Protein AF-A0A9D6KYY0-F1 (afdb_monomer)

Radius of gyration: 18.97 Å; Cα contacts (8 Å, |Δi|>4): 46; chains: 1; bounding box: 43×29×61 Å

pLDDT: mean 94.99, std 7.79, range [42.78, 98.38]

Sequence (94 aa):
MADVRTLFVSKLYQATLADTAALNRDLAKACRAIAADDKAGQRWSREQGYPGYTSYASLNDLPMRDPAFAALKRDLDKHAAAFAKTLHLELGGK

Solvent-accessible surface area (backbone atoms only — not comparable to full-atom values): 6064 Å² total; per-residue (Å²): 134,91,83,88,82,91,71,92,77,85,85,83,90,84,82,82,79,77,90,41,73,64,53,53,53,48,39,58,51,48,54,53,50,51,63,70,67,39,60,63,16,50,49,48,18,61,75,69,66,45,94,66,78,54,51,80,90,58,57,93,51,59,49,79,75,36,69,48,47,35,51,51,47,59,52,50,53,53,52,50,54,54,48,37,59,75,68,68,57,87,79,75,85,134

Foldseek 3Di:
DDDDDDPDDDDDDDDDDPPCPVLVVQVVVLVVVCQVPQPVQVVVCVVVVPDHTDCVVPDDQVVVVGVSVVVVVVSVVVSVVVVCVVVVPPPDDD

Nearest PDB structures (foldseek):
  6jqa-assembly1_C  TM=2.544E-01  e=6.059E+00  Onion yellows phytoplasma OY-W

Mean predicted aligned error: 4.08 Å

Structure (mmCIF, N/CA/C/O backbone):
data_AF-A0A9D6KYY0-F1
#
_entry.id   AF-A0A9D6KYY0-F1
#
loop_
_atom_site.group_PDB
_atom_site.id
_atom_site.type_symbol
_atom_site.label_atom_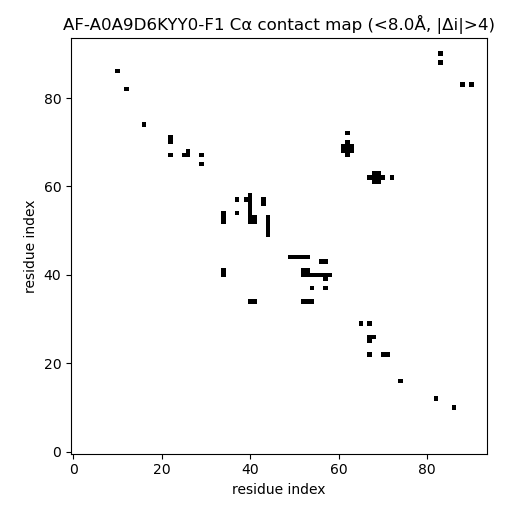id
_atom_site.label_alt_id
_atom_site.label_comp_id
_atom_site.label_asym_id
_atom_site.label_entity_id
_atom_site.label_seq_id
_atom_site.pdbx_PDB_ins_code
_atom_site.Cartn_x
_atom_site.Cartn_y
_atom_site.Cartn_z
_atom_site.occupancy
_atom_site.B_iso_or_equiv
_atom_site.auth_seq_id
_atom_site.auth_comp_id
_atom_site.auth_asym_id
_atom_site.auth_atom_id
_atom_site.pdbx_PDB_model_num
ATOM 1 N N . MET A 1 1 ? -11.084 -6.178 47.249 1.00 63.91 1 MET A N 1
ATOM 2 C CA . MET A 1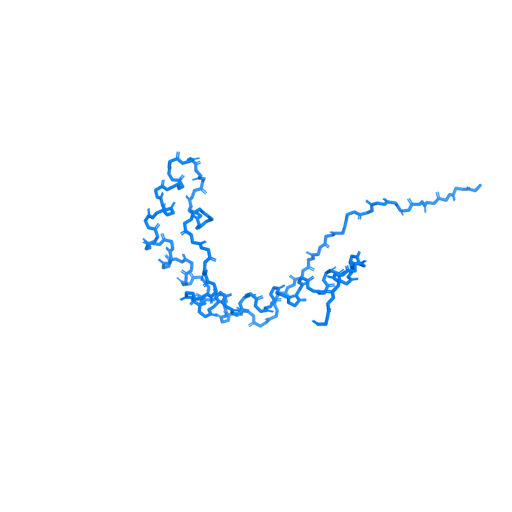 1 ? -11.347 -6.948 46.012 1.00 63.91 1 MET A CA 1
ATOM 3 C C . MET A 1 1 ? -10.417 -6.410 44.942 1.00 63.91 1 MET A C 1
ATOM 5 O O . MET A 1 1 ? -10.253 -5.198 44.888 1.00 63.91 1 MET A O 1
ATOM 9 N N . ALA A 1 2 ? -9.752 -7.275 44.179 1.00 76.50 2 ALA A N 1
ATOM 10 C CA . ALA A 1 2 ? -8.903 -6.840 43.072 1.00 76.50 2 ALA A CA 1
ATOM 11 C C . ALA A 1 2 ? -9.765 -6.619 41.818 1.00 76.50 2 ALA A C 1
ATOM 13 O O . ALA A 1 2 ? -10.679 -7.403 41.573 1.00 76.50 2 ALA A O 1
ATOM 14 N N . ASP A 1 3 ? -9.470 -5.564 41.061 1.00 89.69 3 ASP A N 1
ATOM 15 C CA . ASP A 1 3 ? -10.123 -5.216 39.795 1.00 89.69 3 ASP A CA 1
ATOM 16 C C . ASP A 1 3 ? -9.055 -4.940 38.726 1.00 89.69 3 ASP A C 1
ATOM 18 O O . ASP A 1 3 ? -7.950 -4.492 39.048 1.00 89.69 3 ASP A O 1
ATOM 22 N N . VAL A 1 4 ? -9.374 -5.218 37.461 1.00 91.31 4 VAL A N 1
ATOM 23 C CA . VAL A 1 4 ? -8.461 -5.041 36.324 1.00 91.31 4 VAL A CA 1
ATOM 24 C C . VAL A 1 4 ? -8.982 -3.919 35.439 1.00 91.31 4 VAL A C 1
ATOM 26 O O . VAL A 1 4 ? -10.065 -4.015 34.867 1.00 91.31 4 VAL A O 1
ATOM 29 N N . ARG A 1 5 ? -8.175 -2.865 35.263 1.00 94.56 5 ARG A N 1
ATOM 30 C CA . ARG A 1 5 ? -8.513 -1.731 34.395 1.00 94.56 5 ARG A CA 1
ATOM 31 C C . ARG A 1 5 ? -7.687 -1.736 33.120 1.00 94.56 5 ARG A C 1
ATOM 33 O O . ARG A 1 5 ? -6.463 -1.778 33.160 1.00 94.56 5 ARG A O 1
ATOM 40 N N . THR A 1 6 ? -8.379 -1.638 31.991 1.00 95.19 6 THR A N 1
ATOM 41 C CA . THR A 1 6 ? -7.766 -1.492 30.669 1.00 95.19 6 THR A CA 1
ATOM 42 C C . THR A 1 6 ? -7.726 -0.015 30.310 1.00 95.19 6 THR A C 1
ATOM 44 O O . THR A 1 6 ? -8.771 0.606 30.135 1.00 95.19 6 THR A O 1
ATOM 47 N N . LEU A 1 7 ? -6.527 0.557 30.219 1.00 96.00 7 LEU A N 1
ATOM 48 C CA . LEU A 1 7 ? -6.320 1.982 29.966 1.00 96.00 7 LEU A CA 1
ATOM 49 C C . LEU A 1 7 ? -5.357 2.164 28.788 1.00 96.00 7 LEU A C 1
ATOM 51 O O . LEU A 1 7 ? -4.381 1.429 28.675 1.00 96.00 7 LEU A O 1
ATOM 55 N N . PHE A 1 8 ? -5.644 3.145 27.927 1.00 95.94 8 PHE A N 1
ATOM 56 C CA . PHE A 1 8 ? -4.762 3.605 26.840 1.00 95.94 8 PHE A CA 1
ATOM 57 C C . PHE A 1 8 ? -4.266 2.507 25.882 1.00 95.94 8 PHE A C 1
ATOM 59 O O . PHE A 1 8 ? -3.102 2.478 25.490 1.00 95.94 8 PHE A O 1
ATOM 66 N N . VAL A 1 9 ? -5.152 1.589 25.489 1.00 97.00 9 VAL A N 1
ATOM 67 C CA . VAL A 1 9 ? -4.789 0.485 24.590 1.00 97.00 9 VAL A CA 1
ATOM 68 C C . VAL A 1 9 ? -4.440 0.964 23.184 1.00 97.00 9 VAL A C 1
ATOM 70 O O . VAL A 1 9 ? -5.199 1.697 22.551 1.00 97.00 9 VAL A O 1
ATOM 73 N N . SER A 1 10 ? -3.332 0.459 22.649 1.00 97.69 10 SER A N 1
ATOM 74 C CA . SER A 1 10 ? -3.040 0.527 21.218 1.00 97.69 10 SER A CA 1
ATOM 75 C C . SER A 1 10 ? -3.772 -0.604 20.502 1.00 97.69 10 SER A C 1
ATOM 77 O O . SER A 1 10 ? -3.537 -1.779 20.778 1.00 97.69 10 SER A O 1
ATOM 79 N N . LYS A 1 11 ? -4.678 -0.264 19.582 1.00 97.56 11 LYS A N 1
ATOM 80 C CA . LYS A 1 11 ? -5.358 -1.260 18.746 1.00 97.56 11 LYS A CA 1
ATOM 81 C C . LYS A 1 11 ? -4.515 -1.542 17.501 1.00 97.56 11 LYS A C 1
ATOM 83 O O . LYS A 1 11 ? -4.034 -0.609 16.866 1.00 97.56 11 LYS A O 1
ATOM 88 N N . LEU A 1 12 ? -4.389 -2.814 17.133 1.00 98.00 12 LEU A N 1
ATOM 89 C CA . LEU A 1 12 ? -3.801 -3.250 15.867 1.00 98.00 12 LEU A CA 1
ATOM 90 C C . LEU A 1 12 ? -4.919 -3.753 14.947 1.00 98.00 12 LEU A C 1
ATOM 92 O O . LEU A 1 12 ? -5.665 -4.655 15.324 1.00 98.00 12 LEU A O 1
ATOM 96 N N . TYR A 1 13 ? -5.039 -3.169 13.754 1.00 97.94 13 TYR A N 1
ATOM 97 C CA . TYR A 1 13 ? -5.968 -3.632 12.725 1.00 97.94 13 TYR A CA 1
ATOM 98 C C . TYR A 1 13 ? -5.274 -4.632 11.805 1.00 97.94 13 TYR A C 1
ATOM 100 O O . TYR A 1 13 ? -4.297 -4.290 11.142 1.00 97.94 13 TYR A O 1
ATOM 108 N N . GLN A 1 14 ? -5.794 -5.854 11.741 1.00 98.00 14 GLN A N 1
ATOM 109 C CA . GLN A 1 14 ? -5.305 -6.895 10.845 1.00 98.00 14 GLN A CA 1
ATOM 110 C C . GLN A 1 14 ? -6.495 -7.525 10.125 1.00 98.00 14 GLN A C 1
ATOM 112 O O . GLN A 1 14 ? -7.408 -8.048 10.761 1.00 98.00 14 GLN A O 1
ATOM 117 N N . ALA A 1 15 ? -6.485 -7.463 8.796 1.00 96.38 15 ALA A N 1
ATOM 118 C CA . ALA A 1 15 ? -7.538 -8.008 7.952 1.00 96.38 15 ALA A CA 1
ATOM 119 C C . ALA A 1 15 ? -6.960 -8.503 6.624 1.00 96.38 15 ALA A C 1
ATOM 121 O O . ALA A 1 15 ? -5.926 -8.020 6.161 1.00 96.38 15 ALA A O 1
ATOM 122 N N . THR A 1 16 ? -7.653 -9.455 6.006 1.00 95.38 16 THR A N 1
ATOM 123 C CA . THR A 1 16 ? -7.350 -9.926 4.654 1.00 95.38 16 THR A CA 1
ATOM 124 C C . THR A 1 16 ? -8.176 -9.141 3.643 1.00 95.38 16 THR A C 1
ATOM 126 O O . THR A 1 16 ? -9.376 -8.955 3.833 1.00 95.38 16 THR A O 1
ATOM 129 N N . LEU A 1 17 ? -7.544 -8.714 2.550 1.00 94.50 17 LEU A N 1
ATOM 130 C CA . LEU A 1 17 ? -8.252 -8.186 1.389 1.00 94.50 17 LEU A CA 1
ATOM 131 C C . LEU A 1 17 ? -8.854 -9.358 0.593 1.00 94.50 17 LEU A C 1
ATOM 133 O O . LEU A 1 17 ? -8.116 -10.239 0.136 1.00 94.50 17 LEU A O 1
ATOM 137 N N . ALA A 1 18 ? -10.179 -9.381 0.447 1.00 89.00 18 ALA A N 1
ATOM 138 C CA . ALA A 1 18 ? -10.898 -10.428 -0.281 1.00 89.00 18 ALA A CA 1
ATOM 139 C C . ALA A 1 18 ? -10.676 -10.332 -1.803 1.00 89.00 18 ALA A C 1
ATOM 141 O O . ALA A 1 18 ? -10.426 -9.252 -2.330 1.00 89.00 18 ALA A O 1
ATOM 142 N N . ASP A 1 19 ? -10.758 -11.469 -2.501 1.00 91.06 19 ASP A N 1
ATOM 143 C CA . ASP A 1 19 ? -10.742 -11.566 -3.973 1.00 91.06 19 ASP A CA 1
ATOM 144 C C . ASP A 1 19 ? -9.544 -10.895 -4.681 1.00 91.06 19 ASP A C 1
ATOM 146 O O . ASP A 1 19 ? -9.610 -10.475 -5.836 1.00 91.06 19 ASP A O 1
ATOM 150 N N . THR A 1 20 ? -8.387 -10.850 -4.016 1.00 93.88 20 THR A N 1
ATOM 151 C CA . THR A 1 20 ? -7.198 -10.128 -4.502 1.00 93.88 20 THR A CA 1
ATOM 152 C C . THR A 1 20 ? -6.313 -10.902 -5.473 1.00 93.88 20 THR A C 1
ATOM 154 O O . THR A 1 20 ? -5.287 -10.383 -5.895 1.00 93.88 20 THR A O 1
ATOM 157 N N . ALA A 1 21 ? -6.657 -12.127 -5.878 1.00 96.44 21 ALA A N 1
ATOM 158 C CA . ALA A 1 21 ? -5.757 -12.948 -6.695 1.00 96.44 21 ALA A CA 1
ATOM 159 C C . ALA A 1 21 ? -5.377 -12.284 -8.034 1.00 96.44 21 ALA A C 1
ATOM 161 O O . ALA A 1 21 ? -4.212 -12.314 -8.427 1.00 96.44 21 ALA A O 1
ATOM 162 N N . ALA A 1 22 ? -6.344 -11.671 -8.727 1.00 96.62 22 ALA A N 1
ATOM 163 C CA . ALA A 1 22 ? -6.077 -10.912 -9.949 1.00 96.62 22 ALA A CA 1
ATOM 164 C C . ALA A 1 22 ? -5.316 -9.614 -9.646 1.00 96.62 22 ALA A C 1
ATOM 166 O O . ALA A 1 22 ? -4.254 -9.383 -10.220 1.00 96.62 22 ALA A O 1
ATOM 167 N N . LEU A 1 23 ? -5.797 -8.849 -8.662 1.00 97.12 23 LEU A N 1
ATOM 168 C CA . LEU A 1 23 ? -5.185 -7.593 -8.234 1.00 97.12 23 LEU A CA 1
ATOM 169 C C . LEU A 1 23 ? -3.710 -7.766 -7.837 1.00 97.12 23 LEU A C 1
ATOM 171 O O . LEU A 1 23 ? -2.870 -6.971 -8.237 1.00 97.12 23 LEU A O 1
ATOM 175 N N . ASN A 1 24 ? -3.365 -8.831 -7.113 1.00 97.94 24 ASN A N 1
ATOM 176 C CA . ASN A 1 24 ? -1.996 -9.129 -6.697 1.00 97.94 24 ASN A CA 1
ATOM 177 C C . ASN A 1 24 ? -1.080 -9.421 -7.887 1.00 97.94 24 ASN A C 1
ATOM 179 O O . ASN A 1 24 ? 0.084 -9.024 -7.862 1.00 97.94 24 ASN A O 1
ATOM 183 N N . ARG A 1 25 ? -1.575 -10.096 -8.934 1.00 98.31 25 ARG A N 1
ATOM 184 C CA . ARG A 1 25 ? -0.786 -10.309 -10.159 1.00 98.31 25 ARG A CA 1
ATOM 185 C C . ARG A 1 25 ? -0.507 -8.985 -10.860 1.00 98.31 25 ARG A C 1
ATOM 187 O O . ARG A 1 25 ? 0.637 -8.742 -11.245 1.00 98.31 25 ARG A O 1
ATOM 194 N N . ASP A 1 26 ? -1.522 -8.135 -10.971 1.00 98.12 26 ASP A N 1
ATOM 195 C CA . ASP A 1 26 ? -1.405 -6.839 -11.637 1.00 98.12 26 ASP A CA 1
ATOM 196 C C . ASP A 1 26 ? -0.491 -5.892 -10.846 1.00 98.12 26 ASP A C 1
ATOM 198 O O . ASP A 1 26 ? 0.449 -5.339 -11.413 1.00 98.12 26 ASP A O 1
ATOM 202 N N . LEU A 1 27 ? -0.652 -5.817 -9.520 1.00 98.25 27 LEU A N 1
ATOM 203 C CA . LEU A 1 27 ? 0.247 -5.083 -8.624 1.00 98.25 27 LEU A CA 1
ATOM 204 C C . LEU A 1 27 ? 1.685 -5.598 -8.720 1.00 98.25 27 LEU A C 1
ATOM 206 O O . LEU A 1 27 ? 2.617 -4.811 -8.835 1.00 98.25 27 LEU A O 1
ATOM 210 N N . ALA A 1 28 ? 1.899 -6.916 -8.717 1.00 98.38 28 ALA A N 1
ATOM 211 C CA . ALA A 1 28 ? 3.242 -7.479 -8.807 1.00 98.38 28 ALA A CA 1
ATOM 212 C C . ALA A 1 28 ? 3.922 -7.161 -10.152 1.00 98.38 28 ALA A C 1
ATOM 214 O O . ALA A 1 28 ? 5.151 -7.032 -10.204 1.00 98.38 28 ALA A O 1
ATOM 215 N N . LYS A 1 29 ? 3.150 -7.038 -11.238 1.00 98.31 29 LYS A N 1
ATOM 216 C CA . LYS A 1 29 ? 3.645 -6.563 -12.536 1.00 98.31 29 LYS A CA 1
ATOM 217 C C . LYS A 1 29 ? 3.959 -5.065 -12.481 1.00 98.31 29 LYS A C 1
ATOM 219 O O . LYS A 1 29 ? 5.070 -4.681 -12.841 1.00 98.31 29 LYS A O 1
ATOM 224 N N . ALA A 1 30 ? 3.028 -4.254 -11.980 1.00 98.00 30 ALA A N 1
ATOM 225 C CA . ALA A 1 30 ? 3.169 -2.806 -11.861 1.00 98.00 30 ALA A CA 1
ATOM 226 C C . ALA A 1 30 ? 4.375 -2.414 -10.994 1.00 98.00 30 ALA A C 1
ATOM 228 O O . ALA A 1 30 ? 5.220 -1.641 -11.435 1.00 98.00 30 ALA A O 1
ATOM 229 N N . CYS A 1 31 ? 4.535 -3.022 -9.813 1.00 98.25 31 CYS A N 1
ATOM 230 C CA . CYS A 1 31 ? 5.673 -2.78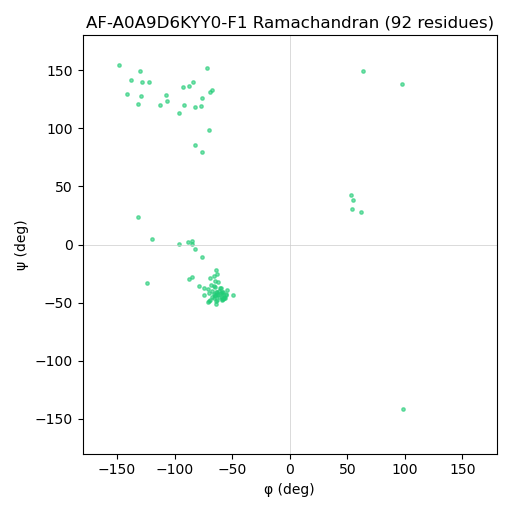8 -8.922 1.00 98.25 31 CYS A CA 1
ATOM 231 C C . CYS A 1 31 ? 7.018 -3.027 -9.620 1.00 98.25 31 CYS A C 1
ATOM 233 O O . CYS A 1 31 ? 7.934 -2.225 -9.467 1.00 98.25 31 CYS A O 1
ATOM 235 N N . ARG A 1 32 ? 7.146 -4.111 -10.401 1.00 98.19 32 ARG A N 1
ATOM 236 C CA . ARG A 1 32 ? 8.394 -4.420 -11.120 1.00 98.19 32 ARG A CA 1
ATOM 237 C C . ARG A 1 32 ? 8.658 -3.445 -12.264 1.00 98.19 32 ARG A C 1
ATOM 239 O O . ARG A 1 32 ? 9.800 -3.032 -12.429 1.00 98.19 32 ARG A O 1
ATOM 246 N N . ALA A 1 33 ? 7.627 -3.082 -13.026 1.00 97.94 33 ALA A N 1
ATOM 247 C CA . ALA A 1 33 ? 7.752 -2.120 -14.119 1.00 97.94 33 ALA A CA 1
ATOM 248 C C . ALA A 1 33 ? 8.154 -0.733 -13.592 1.00 97.94 33 ALA A C 1
ATOM 250 O O . ALA A 1 33 ? 9.174 -0.186 -13.999 1.00 97.94 33 ALA A O 1
ATOM 251 N N . ILE A 1 34 ? 7.428 -0.225 -12.592 1.00 97.75 34 ILE A N 1
ATOM 252 C CA . ILE A 1 34 ? 7.707 1.067 -11.954 1.00 97.75 34 ILE A CA 1
ATOM 253 C C . ILE A 1 34 ? 9.120 1.087 -11.370 1.00 97.75 34 ILE A C 1
ATOM 255 O O . ILE A 1 34 ? 9.875 2.021 -11.626 1.00 97.75 34 ILE A O 1
ATOM 259 N N . ALA A 1 35 ? 9.507 0.034 -10.643 1.00 97.88 35 ALA A N 1
ATOM 260 C CA . ALA A 1 35 ? 10.842 -0.056 -10.069 1.00 97.88 35 ALA A CA 1
ATOM 261 C C . ALA A 1 35 ? 11.950 -0.074 -11.128 1.00 97.88 35 ALA A C 1
ATOM 263 O O . ALA A 1 35 ? 13.030 0.440 -10.854 1.00 97.88 35 ALA A O 1
ATOM 264 N N . ALA A 1 36 ? 11.716 -0.642 -12.317 1.00 97.69 36 ALA A N 1
ATOM 265 C CA . ALA A 1 36 ? 12.694 -0.670 -13.406 1.00 97.69 36 ALA A CA 1
ATOM 266 C C . ALA A 1 36 ? 12.853 0.698 -14.098 1.00 97.69 36 ALA A C 1
ATOM 268 O O . ALA A 1 36 ? 13.983 1.094 -14.432 1.00 97.69 36 ALA A O 1
ATOM 269 N N . ASP A 1 37 ? 11.745 1.426 -14.247 1.00 97.69 37 ASP A N 1
ATOM 270 C CA . ASP A 1 37 ? 11.668 2.690 -14.987 1.00 97.69 37 ASP A CA 1
ATOM 271 C C . ASP A 1 37 ? 12.013 3.917 -14.129 1.00 97.69 37 ASP A C 1
ATOM 273 O O . ASP A 1 37 ? 12.571 4.897 -14.631 1.00 97.69 37 ASP A O 1
ATOM 277 N N . ASP A 1 38 ? 11.749 3.873 -12.821 1.00 97.94 38 ASP A N 1
ATOM 278 C CA . ASP A 1 38 ? 11.978 4.988 -11.900 1.00 97.94 38 ASP A CA 1
ATOM 279 C C . ASP A 1 38 ? 13.465 5.175 -11.545 1.00 97.94 38 ASP A C 1
ATOM 281 O O . ASP A 1 38 ? 13.966 4.798 -10.479 1.00 97.94 38 ASP A O 1
ATOM 285 N N . LYS A 1 39 ? 14.195 5.813 -12.463 1.00 98.00 39 LYS A N 1
ATOM 286 C CA . LYS A 1 39 ? 15.618 6.136 -12.284 1.00 98.00 39 LYS A CA 1
ATOM 287 C C . LYS A 1 39 ? 15.875 7.140 -11.165 1.00 98.00 39 LYS A C 1
ATOM 289 O O . LYS A 1 39 ? 16.966 7.122 -10.597 1.00 98.00 39 LYS A O 1
ATOM 294 N N . ALA A 1 40 ? 14.915 8.012 -10.857 1.00 97.81 40 ALA A N 1
ATOM 295 C CA . ALA A 1 40 ? 15.050 8.958 -9.756 1.00 97.81 40 ALA A CA 1
ATOM 296 C C . ALA A 1 40 ? 15.024 8.222 -8.410 1.00 97.81 40 ALA A C 1
ATOM 298 O O . ALA A 1 40 ? 15.943 8.404 -7.614 1.00 97.81 40 ALA A O 1
ATOM 299 N N . GLY A 1 41 ? 14.058 7.32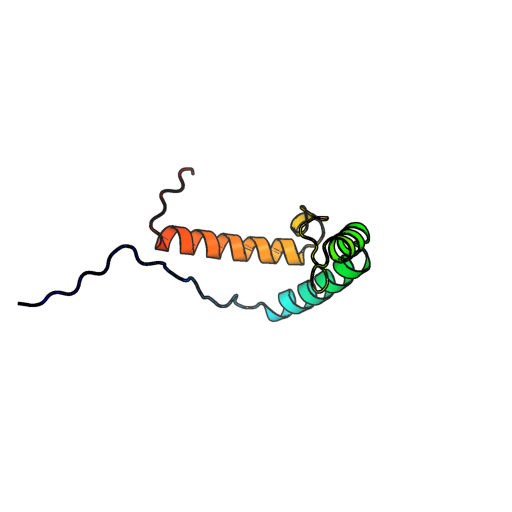0 -8.210 1.00 97.88 41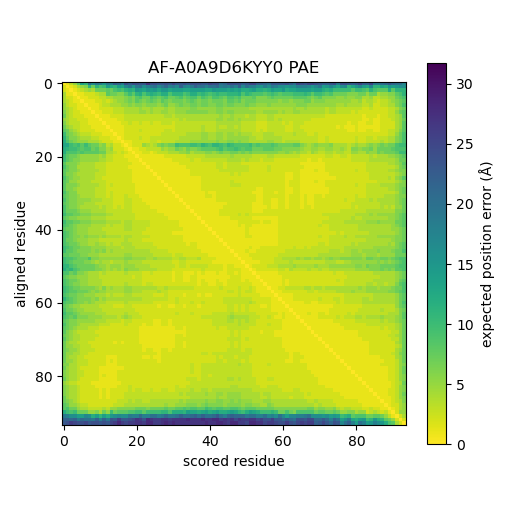 GLY A N 1
ATOM 300 C CA . GLY A 1 41 ? 13.981 6.482 -7.013 1.00 97.88 41 GLY A CA 1
ATOM 301 C C . GLY A 1 41 ? 15.182 5.550 -6.872 1.00 97.88 41 GLY A C 1
ATOM 302 O O . GLY A 1 41 ? 15.776 5.486 -5.802 1.00 97.88 41 GLY A O 1
ATOM 303 N N . GLN A 1 42 ? 15.630 4.910 -7.962 1.00 98.06 42 GLN A N 1
ATOM 304 C CA . GLN A 1 42 ? 16.842 4.072 -7.945 1.00 98.06 42 GLN A CA 1
ATOM 305 C C . GLN A 1 42 ? 18.087 4.847 -7.479 1.00 98.06 42 GLN A C 1
ATOM 307 O O . GLN A 1 42 ? 18.850 4.348 -6.649 1.00 98.06 42 GLN A O 1
ATOM 312 N N . ARG A 1 43 ? 18.301 6.068 -7.997 1.00 98.19 43 ARG A N 1
ATOM 313 C CA . ARG A 1 43 ? 19.420 6.924 -7.571 1.00 98.19 43 ARG A CA 1
ATOM 314 C C . ARG A 1 43 ? 19.286 7.323 -6.110 1.00 98.19 43 ARG A C 1
ATOM 316 O O . ARG A 1 43 ? 20.229 7.117 -5.356 1.00 98.19 43 ARG A O 1
ATOM 323 N N . TRP A 1 44 ? 18.109 7.798 -5.709 1.00 98.38 44 TRP A N 1
ATOM 324 C CA . TRP A 1 44 ? 17.854 8.204 -4.331 1.00 98.38 44 TRP A CA 1
ATOM 325 C C . TRP A 1 44 ? 18.080 7.049 -3.349 1.00 98.38 44 TRP A C 1
ATOM 327 O O . TRP A 1 44 ? 18.801 7.215 -2.370 1.00 98.38 44 TRP A O 1
ATOM 337 N N . SER A 1 45 ? 17.553 5.850 -3.630 1.00 98.00 45 SER A N 1
ATOM 338 C CA . SER A 1 45 ? 17.768 4.675 -2.776 1.00 98.00 45 SER A CA 1
ATOM 339 C C . SER A 1 45 ? 19.255 4.340 -2.637 1.00 98.00 45 SER A C 1
ATOM 341 O O . SER A 1 45 ? 19.709 4.065 -1.530 1.00 98.00 45 SER A O 1
ATOM 343 N N . ARG A 1 46 ? 20.037 4.424 -3.724 1.00 97.38 46 ARG A N 1
ATOM 344 C CA . ARG A 1 46 ? 21.491 4.204 -3.678 1.00 97.38 46 ARG A CA 1
ATOM 345 C C . ARG A 1 46 ? 22.215 5.280 -2.868 1.00 97.38 46 ARG A C 1
ATOM 347 O O . ARG A 1 46 ? 23.081 4.947 -2.067 1.00 97.38 46 ARG A O 1
ATOM 354 N N . GLU A 1 47 ? 21.883 6.546 -3.089 1.00 98.06 47 GLU A N 1
ATOM 355 C CA . GLU A 1 47 ? 22.513 7.690 -2.419 1.00 98.06 47 GLU A CA 1
ATOM 356 C C . GLU A 1 47 ? 22.215 7.715 -0.918 1.00 98.06 47 GLU A C 1
ATOM 358 O O . GLU A 1 47 ? 23.089 8.053 -0.126 1.00 98.06 47 GLU A O 1
ATOM 363 N N . GLN A 1 48 ? 21.009 7.305 -0.518 1.00 97.94 48 GLN A N 1
ATOM 364 C CA . GLN A 1 48 ? 20.594 7.240 0.885 1.00 97.94 48 GLN A CA 1
ATOM 365 C C . GLN A 1 48 ? 20.938 5.909 1.569 1.00 97.94 48 GLN A C 1
ATOM 367 O O . GLN A 1 48 ? 20.583 5.708 2.728 1.00 97.94 48 GLN A O 1
ATOM 372 N N . GLY A 1 49 ? 21.594 4.976 0.869 1.00 96.88 49 GLY A N 1
ATOM 373 C CA . GLY A 1 49 ? 21.915 3.654 1.414 1.00 96.88 49 GLY A CA 1
ATOM 374 C C . GLY A 1 49 ? 20.678 2.826 1.785 1.00 96.88 49 GLY A C 1
ATOM 375 O O . GLY A 1 49 ? 20.738 1.995 2.690 1.00 96.88 49 GLY A O 1
ATOM 376 N N . TYR A 1 50 ? 19.546 3.060 1.117 1.00 96.94 50 TYR A N 1
ATOM 377 C CA . TYR A 1 50 ? 18.306 2.340 1.375 1.00 96.94 50 TYR A CA 1
ATOM 378 C C . TYR A 1 50 ? 18.435 0.874 0.921 1.00 96.94 50 TYR A C 1
ATOM 380 O O . TYR A 1 50 ? 18.859 0.622 -0.212 1.00 96.94 50 TYR A O 1
ATOM 388 N N . PRO A 1 51 ? 18.060 -0.112 1.758 1.00 96.00 51 PRO A N 1
ATOM 389 C CA . PRO A 1 51 ? 18.131 -1.519 1.384 1.00 96.00 51 PRO A CA 1
ATOM 390 C C . PRO A 1 51 ? 17.071 -1.855 0.325 1.00 96.00 51 PRO A C 1
ATOM 392 O O . PRO A 1 51 ? 15.906 -2.097 0.633 1.00 96.00 51 PRO A O 1
ATOM 395 N N . GLY A 1 52 ? 17.494 -1.892 -0.939 1.00 95.12 52 GLY A N 1
ATOM 396 C CA . GLY A 1 52 ? 16.638 -2.197 -2.084 1.00 95.12 52 GLY A CA 1
ATOM 397 C C . GLY A 1 52 ? 16.154 -0.940 -2.806 1.00 95.12 52 GLY A C 1
ATOM 398 O O . GLY A 1 52 ? 16.910 0.009 -2.993 1.00 95.12 52 GLY A O 1
ATOM 399 N N . TYR A 1 53 ? 14.899 -0.955 -3.250 1.00 97.62 53 TYR A N 1
ATOM 400 C CA . TYR A 1 53 ? 14.262 0.149 -3.968 1.00 97.62 53 TYR A CA 1
ATOM 401 C C . TYR A 1 53 ? 13.014 0.608 -3.218 1.00 97.62 53 TYR A C 1
ATOM 403 O O . TYR A 1 53 ? 12.231 -0.214 -2.741 1.00 97.62 53 TYR A O 1
ATOM 411 N N . THR A 1 54 ? 12.807 1.921 -3.172 1.00 97.38 54 THR A N 1
ATOM 412 C CA . THR A 1 54 ? 11.537 2.518 -2.765 1.00 97.38 54 THR A CA 1
ATOM 413 C C . THR A 1 54 ? 11.187 3.682 -3.680 1.00 97.38 54 THR A C 1
ATOM 415 O O . THR A 1 54 ? 12.054 4.467 -4.059 1.00 97.38 54 THR A O 1
ATOM 418 N N . SER A 1 55 ? 9.901 3.815 -4.002 1.00 97.25 55 SER A N 1
ATOM 419 C CA . SER A 1 55 ? 9.377 4.955 -4.756 1.00 97.25 55 SER A CA 1
ATOM 420 C C . SER A 1 55 ? 9.050 6.164 -3.868 1.00 97.25 55 SER A C 1
ATOM 422 O O . SER A 1 55 ? 8.552 7.170 -4.363 1.00 97.25 55 SER A O 1
ATOM 424 N N . TYR A 1 56 ? 9.276 6.064 -2.550 1.00 97.06 56 TYR A N 1
ATOM 425 C CA . TYR A 1 56 ? 8.819 7.039 -1.550 1.00 97.06 56 TYR A CA 1
ATOM 426 C C . TYR A 1 56 ? 9.269 8.479 -1.836 1.00 97.06 56 TYR A C 1
ATOM 428 O O . TYR A 1 56 ? 8.499 9.415 -1.648 1.00 97.06 56 TYR A O 1
ATOM 436 N N . ALA A 1 57 ? 10.504 8.657 -2.308 1.00 95.75 57 ALA A N 1
ATOM 437 C CA . ALA A 1 57 ? 11.087 9.971 -2.578 1.00 95.75 57 ALA A CA 1
ATOM 438 C C . ALA A 1 57 ? 10.972 10.418 -4.047 1.00 95.75 57 ALA A C 1
ATOM 440 O O . ALA A 1 57 ? 11.476 11.482 -4.400 1.00 95.75 57 ALA A O 1
ATOM 441 N N . SER A 1 58 ? 10.358 9.609 -4.914 1.00 97.00 58 SER A N 1
ATOM 442 C CA . SER A 1 58 ? 10.351 9.827 -6.367 1.00 97.00 58 SER A CA 1
ATOM 443 C C . SER A 1 58 ? 8.955 9.905 -6.977 1.00 97.00 58 SER A C 1
ATOM 445 O O . SER A 1 58 ? 8.772 10.653 -7.936 1.00 97.00 58 SER A O 1
ATOM 447 N N . LEU A 1 59 ? 7.974 9.169 -6.444 1.00 97.00 59 LEU A N 1
ATOM 448 C CA . LEU A 1 59 ? 6.622 9.065 -7.001 1.00 97.00 59 LEU A CA 1
ATOM 449 C C . LEU A 1 59 ? 5.564 9.331 -5.924 1.00 97.00 59 LEU A C 1
ATOM 451 O O . LEU A 1 59 ? 5.555 8.679 -4.881 1.00 97.00 59 LEU A O 1
ATOM 455 N N . ASN A 1 60 ? 4.631 10.244 -6.200 1.00 96.81 60 ASN A N 1
ATOM 456 C CA . ASN A 1 60 ? 3.545 10.626 -5.284 1.00 96.81 60 ASN A CA 1
ATOM 457 C C . ASN A 1 60 ? 2.135 10.361 -5.853 1.00 96.81 60 ASN A C 1
ATOM 459 O O . ASN A 1 60 ? 1.135 10.694 -5.222 1.00 96.81 60 ASN A O 1
ATOM 463 N N . ASP A 1 61 ? 2.052 9.745 -7.030 1.00 96.81 61 ASP A N 1
ATOM 464 C CA . ASP A 1 61 ? 0.861 9.670 -7.879 1.00 96.81 61 ASP A CA 1
ATOM 465 C C . ASP A 1 61 ? 0.566 8.239 -8.374 1.00 96.81 61 ASP A C 1
ATOM 467 O O . ASP A 1 61 ? -0.122 8.047 -9.375 1.00 96.81 61 ASP A O 1
ATOM 471 N N . LEU A 1 62 ? 1.046 7.203 -7.670 1.00 97.56 62 LEU A N 1
ATOM 472 C CA . LEU A 1 62 ? 0.876 5.791 -8.066 1.00 97.56 62 LEU A CA 1
ATOM 473 C C . LEU A 1 62 ? -0.572 5.399 -8.434 1.00 97.56 62 LEU A C 1
ATOM 475 O O . LEU A 1 62 ? -0.746 4.757 -9.471 1.00 97.56 62 LEU A O 1
ATOM 479 N N . PRO A 1 63 ? -1.625 5.806 -7.687 1.00 97.69 63 PRO A N 1
ATOM 480 C CA . PRO A 1 63 ? -3.007 5.496 -8.062 1.00 97.69 63 PRO A CA 1
ATOM 481 C C . PRO A 1 63 ? -3.464 6.138 -9.380 1.00 97.69 63 PRO A C 1
ATOM 483 O O . PRO A 1 63 ? -4.426 5.671 -9.976 1.00 97.69 63 PRO A O 1
ATOM 486 N N . MET A 1 64 ? -2.819 7.219 -9.828 1.00 97.19 64 MET A N 1
ATOM 487 C CA . MET A 1 64 ? -3.108 7.852 -11.121 1.00 97.19 64 MET A CA 1
ATOM 488 C C . MET A 1 64 ? -2.340 7.187 -12.266 1.00 97.19 64 MET A C 1
ATOM 490 O O . MET A 1 64 ? -2.806 7.198 -13.402 1.00 97.19 64 MET A O 1
ATOM 494 N N . ARG A 1 65 ? -1.172 6.609 -11.968 1.00 95.19 65 ARG A N 1
ATOM 495 C CA . ARG A 1 65 ? -0.286 5.972 -12.951 1.00 95.19 65 ARG A CA 1
ATOM 496 C C . ARG A 1 65 ? -0.732 4.581 -13.365 1.00 95.19 65 ARG A C 1
ATOM 498 O O . ARG A 1 65 ? -0.523 4.205 -14.513 1.00 95.19 65 ARG A O 1
ATOM 505 N N . ASP A 1 66 ? -1.301 3.816 -12.438 1.00 96.94 66 ASP A N 1
ATOM 506 C CA . ASP A 1 66 ? -1.641 2.419 -12.683 1.00 96.94 66 ASP A CA 1
ATOM 507 C C . ASP A 1 66 ? -2.983 2.038 -12.022 1.00 96.94 66 ASP A C 1
ATOM 509 O O . ASP A 1 66 ? -3.192 2.285 -10.824 1.00 96.94 66 ASP A O 1
ATOM 513 N N . PRO A 1 67 ? -3.914 1.424 -12.778 1.00 97.19 67 PRO A N 1
ATOM 514 C CA . PRO A 1 67 ? -5.243 1.082 -12.279 1.00 97.19 67 PRO A CA 1
ATOM 515 C C . PRO A 1 67 ? -5.227 0.067 -11.127 1.00 97.19 67 PRO A C 1
ATOM 517 O O . PRO A 1 67 ? -6.152 0.079 -10.311 1.00 97.19 67 PRO A O 1
ATOM 520 N N . ALA A 1 68 ? -4.198 -0.779 -11.005 1.00 97.75 68 ALA A N 1
ATOM 521 C CA . ALA A 1 68 ? -4.074 -1.718 -9.893 1.00 97.75 68 ALA A CA 1
ATOM 522 C C . ALA A 1 68 ? -3.832 -0.977 -8.567 1.00 97.75 68 ALA A C 1
ATOM 524 O O . ALA A 1 68 ? -4.447 -1.302 -7.550 1.00 97.75 68 ALA A O 1
ATOM 525 N N . PHE A 1 69 ? -3.019 0.085 -8.573 1.00 98.31 69 PHE A N 1
ATOM 526 C CA . PHE A 1 69 ? -2.843 0.940 -7.394 1.00 98.31 69 PHE A CA 1
ATOM 527 C C . PHE A 1 69 ? -4.110 1.741 -7.070 1.00 98.31 69 PHE A C 1
ATOM 529 O O . PHE A 1 69 ? -4.430 1.923 -5.895 1.00 98.31 69 PHE A O 1
ATOM 536 N N . ALA A 1 70 ? -4.871 2.173 -8.082 1.00 98.12 70 ALA A N 1
ATOM 537 C CA . ALA A 1 70 ? -6.177 2.800 -7.867 1.00 98.12 70 ALA A CA 1
ATOM 538 C C . ALA A 1 70 ? -7.173 1.846 -7.190 1.00 98.12 70 ALA A C 1
ATOM 540 O O . ALA A 1 70 ? -7.882 2.244 -6.263 1.00 98.12 70 ALA A O 1
ATOM 541 N N . ALA A 1 71 ? -7.222 0.588 -7.637 1.00 97.31 71 ALA A N 1
ATOM 542 C CA . ALA A 1 71 ? -8.058 -0.446 -7.035 1.00 97.31 71 ALA A CA 1
ATOM 543 C C . ALA A 1 71 ? -7.637 -0.731 -5.585 1.00 97.31 71 ALA A C 1
ATOM 545 O O . ALA A 1 71 ? -8.479 -0.670 -4.691 1.00 97.31 71 ALA A O 1
ATOM 546 N N . LEU A 1 72 ? -6.333 -0.912 -5.338 1.00 97.75 72 LEU A N 1
ATOM 547 C CA . LEU A 1 72 ? -5.796 -1.098 -3.989 1.00 97.75 72 LEU A CA 1
ATOM 548 C C . LEU A 1 72 ? -6.156 0.074 -3.067 1.00 97.75 72 LEU A C 1
ATOM 550 O O . LEU A 1 72 ? -6.615 -0.150 -1.949 1.00 97.75 72 LEU A O 1
ATOM 554 N N . LYS A 1 73 ? -6.011 1.323 -3.536 1.00 97.69 73 LYS A N 1
ATOM 555 C CA . LYS A 1 73 ? -6.381 2.513 -2.757 1.00 97.69 73 LYS A CA 1
ATOM 556 C C . LYS A 1 73 ? -7.843 2.456 -2.309 1.00 97.69 73 LYS A C 1
ATOM 558 O O . LYS A 1 73 ? -8.119 2.702 -1.142 1.00 97.69 73 LYS A O 1
ATOM 563 N N . ARG A 1 74 ? -8.774 2.111 -3.206 1.00 96.69 74 ARG A N 1
ATOM 564 C CA . ARG A 1 74 ? -10.211 2.042 -2.877 1.00 96.69 74 ARG A CA 1
ATOM 565 C C . ARG A 1 74 ? -10.505 1.032 -1.775 1.00 96.69 74 ARG A C 1
ATOM 567 O O . ARG A 1 74 ? -11.379 1.284 -0.950 1.00 96.69 74 ARG A O 1
ATOM 574 N N . ASP A 1 75 ? -9.809 -0.100 -1.759 1.00 96.44 75 ASP A N 1
ATOM 575 C CA . ASP A 1 75 ? -9.991 -1.092 -0.701 1.00 96.44 75 ASP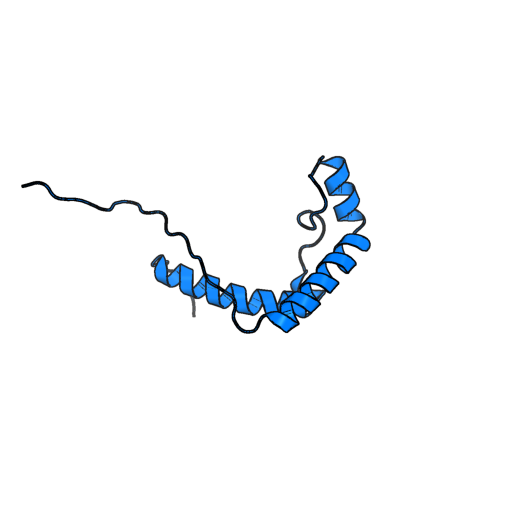 A CA 1
ATOM 576 C C . ASP A 1 75 ? -9.346 -0.630 0.606 1.00 96.44 75 ASP A C 1
ATOM 578 O O . ASP A 1 75 ? -9.995 -0.668 1.653 1.00 96.44 75 ASP A O 1
ATOM 582 N N . LEU A 1 76 ? -8.131 -0.077 0.553 1.00 97.31 76 LEU A N 1
ATOM 583 C CA . LEU A 1 76 ? -7.478 0.499 1.730 1.00 97.31 76 LEU A CA 1
ATOM 584 C C . LEU A 1 76 ? -8.285 1.650 2.350 1.00 97.31 76 LEU A C 1
ATOM 586 O O . LEU A 1 76 ? -8.369 1.716 3.573 1.00 97.31 76 LEU A O 1
ATOM 590 N N . ASP A 1 77 ? -8.941 2.496 1.549 1.00 97.31 77 ASP A N 1
ATOM 591 C CA . ASP A 1 77 ? -9.820 3.567 2.041 1.00 97.31 77 ASP A CA 1
ATOM 592 C C . ASP A 1 77 ? -10.982 2.995 2.882 1.00 97.31 77 ASP A C 1
ATOM 594 O O . ASP A 1 77 ? -11.295 3.518 3.955 1.00 97.31 77 ASP A O 1
ATOM 598 N N . LYS A 1 78 ? -11.593 1.877 2.451 1.00 96.38 78 LYS A N 1
ATOM 599 C CA . LYS A 1 78 ? -12.656 1.193 3.218 1.00 96.38 78 LYS A CA 1
ATOM 600 C C . LYS A 1 78 ? -12.119 0.638 4.538 1.00 96.38 78 LYS A C 1
ATOM 602 O O . LYS A 1 78 ? -12.768 0.788 5.574 1.00 96.38 78 LYS A O 1
ATOM 607 N N . HIS A 1 79 ? -10.940 0.015 4.511 1.00 97.50 79 HIS A N 1
ATOM 608 C CA . HIS A 1 79 ? -10.297 -0.538 5.706 1.00 97.50 79 HIS A CA 1
ATOM 609 C C . HIS A 1 79 ? -9.890 0.561 6.697 1.00 97.50 79 HIS A C 1
ATOM 611 O O . HIS A 1 79 ? -10.151 0.433 7.894 1.00 97.50 79 HIS A O 1
ATOM 617 N N . ALA A 1 80 ? -9.335 1.672 6.208 1.00 97.12 80 ALA A N 1
ATOM 618 C CA . ALA A 1 80 ? -8.997 2.835 7.020 1.00 97.12 80 ALA A CA 1
ATOM 619 C C . ALA A 1 80 ? -10.247 3.441 7.677 1.00 97.12 80 ALA A C 1
ATOM 621 O O . ALA A 1 80 ? -10.245 3.684 8.883 1.00 97.12 80 ALA A O 1
ATOM 622 N N . ALA A 1 81 ? -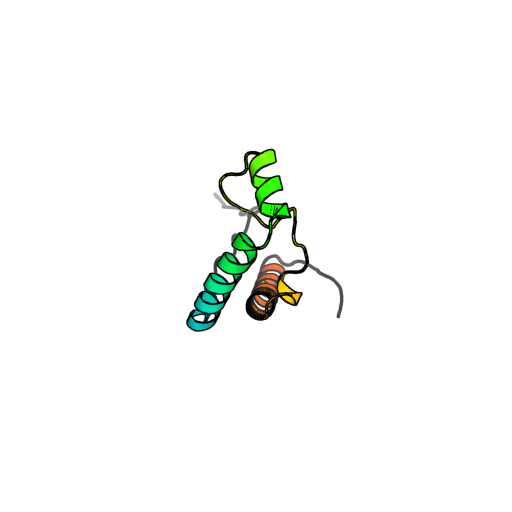11.342 3.603 6.926 1.00 96.19 81 ALA A N 1
ATOM 623 C CA . ALA A 1 81 ? -12.609 4.095 7.467 1.00 96.19 81 ALA A CA 1
ATOM 624 C C . ALA A 1 81 ? -13.200 3.150 8.530 1.00 96.19 81 ALA A C 1
ATOM 626 O O . ALA A 1 81 ? -13.691 3.601 9.566 1.00 96.19 81 ALA A O 1
ATOM 627 N N . ALA A 1 82 ? -13.138 1.833 8.309 1.00 96.19 82 ALA A N 1
ATOM 628 C CA . ALA A 1 82 ? -13.582 0.844 9.292 1.00 96.19 82 ALA A CA 1
ATOM 629 C C . ALA A 1 82 ? -12.736 0.889 10.576 1.00 96.19 82 ALA A C 1
ATOM 631 O O . ALA A 1 82 ? -13.272 0.824 11.688 1.00 96.19 82 ALA A O 1
ATOM 632 N N . PHE A 1 83 ? -11.418 1.045 10.443 1.00 97.81 83 PHE A N 1
ATOM 633 C CA . PHE A 1 83 ? -10.541 1.135 11.601 1.00 97.81 83 PHE A CA 1
ATOM 634 C C . PHE A 1 83 ? -10.700 2.458 12.357 1.00 97.81 83 PHE A C 1
ATOM 636 O O . PHE A 1 83 ? -10.757 2.444 13.584 1.00 97.81 83 PHE A O 1
ATOM 643 N N . ALA A 1 84 ? -10.896 3.580 11.661 1.00 97.31 84 ALA A N 1
ATOM 644 C CA . ALA A 1 84 ? -11.206 4.860 12.293 1.00 97.31 84 ALA A CA 1
ATOM 645 C C . ALA A 1 84 ? -12.479 4.794 13.155 1.00 97.31 84 ALA A C 1
ATOM 647 O O . ALA A 1 84 ? -12.479 5.279 14.286 1.00 97.31 84 ALA A O 1
ATOM 648 N N . LYS A 1 85 ? -13.526 4.100 12.679 1.00 95.75 85 LYS A N 1
ATOM 649 C CA . LYS A 1 85 ? -14.732 3.813 13.481 1.00 95.75 85 LYS A CA 1
ATOM 650 C C . LYS A 1 85 ? -14.415 2.979 14.726 1.00 95.75 85 LYS A C 1
ATOM 652 O O . LYS A 1 85 ? -14.951 3.246 15.794 1.00 95.75 85 LYS A O 1
ATOM 657 N N . THR A 1 86 ? -13.519 1.998 14.607 1.00 96.31 86 THR A N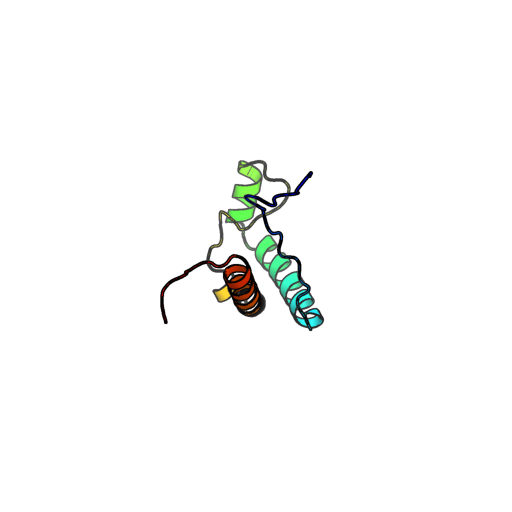 1
ATOM 658 C CA . THR A 1 86 ? -13.083 1.130 15.724 1.00 96.31 86 THR A CA 1
ATOM 659 C C . THR A 1 86 ? -12.249 1.887 16.764 1.00 96.31 86 THR A C 1
ATOM 661 O O . THR A 1 86 ? -12.232 1.537 17.945 1.00 96.31 86 THR A O 1
ATOM 664 N N . LEU A 1 87 ? -11.537 2.921 16.321 1.00 97.06 87 LEU A N 1
ATOM 665 C CA . LEU A 1 87 ? -10.789 3.844 17.169 1.00 97.06 87 LEU A CA 1
ATOM 666 C C . LEU A 1 87 ? -11.672 4.942 17.775 1.00 97.06 87 LEU A C 1
ATOM 668 O O . LEU A 1 87 ? -11.168 5.716 18.583 1.00 97.06 87 LEU A O 1
ATOM 672 N N . HIS A 1 88 ? -12.961 4.996 17.417 1.00 94.62 88 HIS A N 1
ATOM 673 C CA . HIS A 1 88 ? -13.887 6.052 17.828 1.00 94.62 88 HIS A CA 1
ATOM 674 C C . HIS A 1 88 ? -13.371 7.456 17.468 1.00 94.62 88 HIS A C 1
ATOM 676 O O . HIS A 1 88 ? -13.500 8.396 18.248 1.00 94.62 88 HIS A O 1
ATOM 682 N N . LEU A 1 89 ? -12.742 7.591 16.294 1.00 95.50 89 LEU A N 1
ATOM 683 C CA . LEU A 1 89 ? -12.296 8.889 15.798 1.00 95.50 89 LEU A CA 1
ATOM 684 C C . LEU A 1 89 ? -13.489 9.692 15.271 1.00 95.50 89 LEU A C 1
ATOM 686 O O . LEU A 1 89 ? -14.191 9.251 14.362 1.00 95.50 89 LEU A O 1
ATOM 690 N N . GLU A 1 90 ? -13.648 10.908 15.785 1.00 90.94 90 GLU A N 1
ATOM 691 C CA . GLU A 1 90 ? -14.564 11.917 15.252 1.00 90.94 90 GLU A CA 1
ATOM 692 C C . GLU A 1 90 ? -13.887 12.632 14.077 1.00 90.94 90 GLU A C 1
ATOM 694 O O . GLU A 1 90 ? -13.221 13.653 14.244 1.00 90.94 90 GLU A O 1
ATOM 699 N N . LEU A 1 91 ? -13.992 12.055 12.878 1.00 87.31 91 LEU A N 1
ATOM 700 C CA . LEU A 1 91 ? -13.241 12.537 11.713 1.00 87.31 91 LEU A CA 1
ATOM 701 C C . LEU A 1 91 ? -13.797 13.818 11.069 1.00 8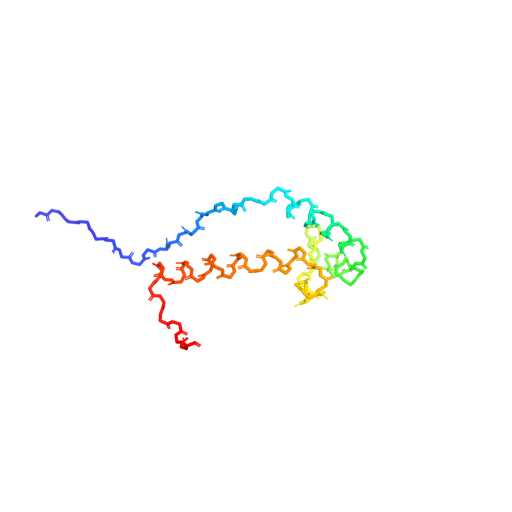7.31 91 LEU A C 1
ATOM 703 O O . LEU A 1 91 ? -13.096 14.420 10.263 1.00 87.31 91 LEU A O 1
ATOM 707 N N . GLY A 1 92 ? -15.001 14.264 11.443 1.00 79.00 92 GLY A N 1
ATOM 708 C CA . GLY A 1 92 ? -15.664 15.420 10.834 1.00 79.00 92 GLY A CA 1
ATOM 709 C C . GLY A 1 92 ? -16.001 15.226 9.342 1.00 79.00 92 GLY A C 1
ATOM 710 O O . GLY A 1 92 ? -15.305 14.542 8.602 1.00 79.00 92 GLY A O 1
ATOM 711 N N . GLY A 1 93 ? -17.084 15.858 8.882 1.00 66.94 93 GLY A N 1
ATOM 712 C CA . GLY A 1 93 ? -17.441 15.922 7.456 1.00 66.94 93 GLY A CA 1
ATOM 713 C C . GLY A 1 93 ? -18.471 14.887 6.980 1.00 66.94 93 GLY A C 1
ATOM 714 O O . GLY A 1 93 ? -18.452 13.725 7.379 1.00 66.94 93 GLY A O 1
ATOM 715 N N . LYS A 1 94 ? -19.395 15.371 6.138 1.00 42.78 94 LYS A N 1
ATOM 716 C CA . LYS A 1 94 ? -20.239 14.570 5.238 1.00 42.78 94 LYS A CA 1
ATOM 717 C C . LYS A 1 94 ? -19.415 14.061 4.063 1.00 42.78 94 LYS A C 1
ATOM 719 O O . LYS A 1 94 ? -18.533 14.832 3.623 1.00 42.78 94 LYS A O 1
#

Secondary structure (DSSP, 8-state):
-------SPPP----PPTT-HHHHHHHHHHHHHHHHH-HHHHHHHHHTT-SS---TTT-S-HHHH-HHHHHHHHHHHHHHHHHHHHTT------